Protein AF-A0A5M9JWY9-F1 (afdb_monomer_lite)

Foldseek 3Di:
DDDDDDPPPPPPPPPPPPDFDKDKDKDKDKDKDFAAPPCPLVVLLVVVVVVVCVVVVNDPPDPDDDDDDDDDDDPPPDAQAKAFPCCVVVVPDPDCVVVQCVDPQQVVQVVPPVDSDTGMTMIMKIKIWMDPGPAEIEIEIHDYSHPDDDPVVVVVVVVLVVVCVVDPHHHDYHYDD

Radius of gyration: 25.59 Å;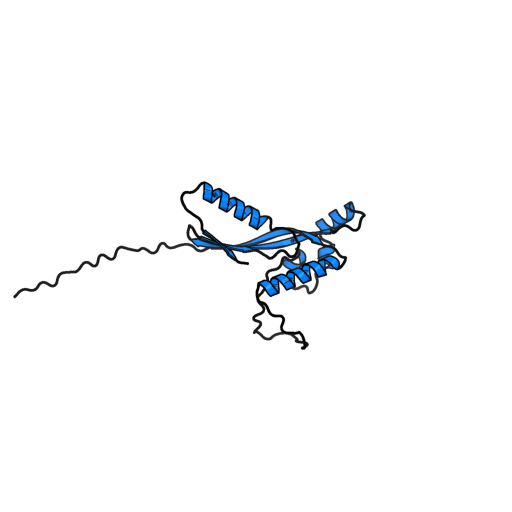 chains: 1; bounding box: 74×47×78 Å

pLDDT: mean 71.48, std 17.33, range [29.38, 93.69]

Structure (mmCIF, N/CA/C/O backbone):
data_AF-A0A5M9JWY9-F1
#
_entry.id   AF-A0A5M9JWY9-F1
#
loop_
_atom_site.group_PDB
_atom_site.id
_atom_site.type_symbol
_atom_site.label_atom_id
_atom_site.label_alt_id
_atom_site.label_comp_id
_atom_site.label_asym_id
_atom_site.label_entity_id
_atom_site.label_seq_id
_atom_site.pdbx_PDB_ins_code
_atom_site.Cartn_x
_atom_site.Cartn_y
_atom_site.Cartn_z
_atom_site.occupancy
_atom_site.B_iso_or_equiv
_atom_site.auth_seq_id
_atom_site.auth_comp_id
_atom_site.auth_asym_id
_atom_site.auth_atom_id
_atom_site.pdbx_PDB_model_num
ATOM 1 N N . MET A 1 1 ? -52.735 -22.570 57.744 1.00 36.31 1 MET A N 1
ATOM 2 C CA . MET A 1 1 ? -51.314 -22.573 57.329 1.00 36.31 1 MET A CA 1
ATOM 3 C C . MET A 1 1 ? -51.295 -22.346 55.819 1.00 36.31 1 MET A C 1
ATOM 5 O O . MET A 1 1 ? -51.523 -23.286 55.084 1.00 36.31 1 MET A O 1
ATOM 9 N N . SER A 1 2 ? -51.455 -21.125 55.303 1.00 35.69 2 SER A N 1
ATOM 10 C CA . SER A 1 2 ? -50.448 -20.062 55.132 1.00 35.69 2 SER A CA 1
ATOM 11 C C . SER A 1 2 ? -49.074 -20.561 54.679 1.00 35.69 2 SER A C 1
ATOM 13 O O . SER A 1 2 ? -48.330 -21.093 55.497 1.00 35.69 2 SER A O 1
ATOM 15 N N . ALA A 1 3 ? -48.766 -20.342 53.399 1.00 31.75 3 ALA A N 1
ATOM 16 C CA . ALA A 1 3 ? -47.455 -19.906 52.921 1.00 31.75 3 ALA A CA 1
ATOM 17 C C . ALA A 1 3 ? -47.603 -19.363 51.488 1.00 31.75 3 ALA A C 1
ATOM 19 O O . ALA A 1 3 ? -47.736 -20.099 50.513 1.00 31.75 3 ALA A O 1
ATOM 20 N N . THR A 1 4 ? -47.622 -18.039 51.396 1.00 35.75 4 THR A N 1
ATOM 21 C CA . THR A 1 4 ? -47.526 -17.235 50.180 1.00 35.75 4 THR A CA 1
ATOM 22 C C . THR A 1 4 ? -46.135 -17.425 49.571 1.00 35.75 4 THR A C 1
ATOM 24 O O . THR A 1 4 ? -45.145 -17.068 50.205 1.00 35.75 4 THR A O 1
ATOM 27 N N . CYS A 1 5 ? -46.029 -17.966 48.354 1.00 29.38 5 CYS A N 1
ATOM 28 C CA . CYS A 1 5 ? -44.756 -17.995 47.630 1.00 29.38 5 CYS A CA 1
ATOM 29 C C . CYS A 1 5 ? -44.582 -16.660 46.892 1.00 29.38 5 CYS A C 1
ATOM 31 O O . CYS A 1 5 ? -45.317 -16.337 45.957 1.00 29.38 5 CYS A O 1
ATOM 33 N N . ALA A 1 6 ? -43.670 -15.838 47.405 1.00 38.66 6 ALA A N 1
ATOM 34 C CA . ALA A 1 6 ? -43.378 -14.507 46.910 1.00 38.66 6 ALA A CA 1
ATOM 35 C C . ALA A 1 6 ? -42.839 -14.548 45.472 1.00 38.66 6 ALA A C 1
ATOM 37 O O . ALA A 1 6 ? -41.960 -15.337 45.138 1.00 38.66 6 ALA A O 1
ATOM 38 N N . LYS A 1 7 ? -43.340 -13.634 44.632 1.00 41.88 7 LYS A N 1
ATOM 39 C CA . LYS A 1 7 ? -42.702 -13.261 43.366 1.00 41.88 7 LYS A CA 1
ATOM 40 C C . LYS A 1 7 ? -41.340 -12.652 43.679 1.00 41.88 7 LYS A C 1
ATOM 42 O O . LYS A 1 7 ? -41.248 -11.465 43.995 1.00 41.88 7 LYS A O 1
ATOM 47 N N . GLU A 1 8 ? -40.291 -13.449 43.564 1.00 35.97 8 GLU A N 1
ATOM 48 C CA . GLU A 1 8 ? -38.932 -12.940 43.500 1.00 35.97 8 GLU A CA 1
ATOM 49 C C . GLU A 1 8 ? -38.770 -12.227 42.153 1.00 35.97 8 GLU A C 1
ATOM 51 O O . GLU A 1 8 ? -38.627 -12.837 41.094 1.00 35.97 8 GLU A O 1
ATOM 5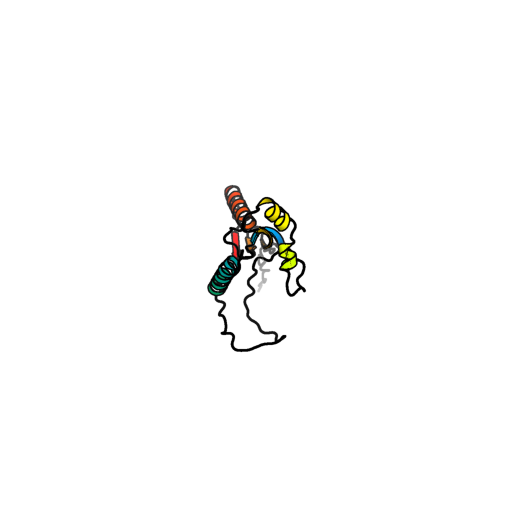6 N N . LYS A 1 9 ? -38.899 -10.896 42.178 1.00 40.16 9 LYS A N 1
ATOM 57 C CA . LYS A 1 9 ? -38.485 -10.042 41.067 1.00 40.16 9 LYS A CA 1
ATOM 58 C C . LYS A 1 9 ? -36.968 -10.158 40.975 1.00 40.16 9 LYS A C 1
ATOM 60 O O . LYS A 1 9 ? -36.253 -9.392 41.621 1.00 40.16 9 LYS A O 1
ATOM 65 N N . SER A 1 10 ? -36.478 -11.108 40.183 1.00 43.69 10 SER A N 1
ATOM 66 C CA . SER A 1 10 ? -35.094 -11.074 39.743 1.00 43.69 10 SER A CA 1
ATOM 67 C C . SER A 1 10 ? -34.905 -9.768 38.976 1.00 43.69 10 SER A C 1
ATOM 69 O O . SER A 1 10 ? -35.514 -9.496 37.941 1.00 43.69 10 SER A O 1
ATOM 71 N N . ASN A 1 11 ? -34.116 -8.891 39.582 1.00 41.22 11 ASN A N 1
ATOM 72 C CA . ASN A 1 11 ? -33.658 -7.640 39.013 1.00 41.22 11 ASN A CA 1
ATOM 73 C C . ASN A 1 11 ? -32.688 -8.004 37.876 1.00 41.22 11 ASN A C 1
ATOM 75 O O . ASN A 1 11 ? -31.469 -7.941 38.036 1.00 41.22 11 ASN A O 1
ATOM 79 N N . LEU A 1 12 ? -33.223 -8.451 36.735 1.00 42.00 12 LEU A N 1
ATOM 80 C CA . LEU A 1 12 ? -32.481 -8.494 35.483 1.00 42.00 12 LEU A CA 1
ATOM 81 C C . LEU A 1 12 ? -32.234 -7.035 35.110 1.00 42.00 12 LEU A C 1
ATOM 83 O O . LEU A 1 12 ? -33.031 -6.386 34.432 1.00 42.00 12 LEU A O 1
ATOM 87 N N . LYS A 1 13 ? -31.132 -6.486 35.629 1.00 43.53 13 LYS A N 1
ATOM 88 C CA . LYS A 1 13 ? -30.539 -5.271 35.087 1.00 43.53 13 LYS A CA 1
ATOM 89 C C . LYS A 1 13 ? -30.445 -5.506 33.586 1.00 43.53 13 LYS A C 1
ATOM 91 O O . LYS A 1 13 ? -29.749 -6.422 33.155 1.00 43.53 13 LYS A O 1
ATOM 96 N N . ASN A 1 14 ? -31.201 -4.718 32.826 1.00 44.06 14 ASN A N 1
ATOM 97 C CA . ASN A 1 14 ? -31.147 -4.662 31.375 1.00 44.06 14 ASN A CA 1
ATOM 98 C C . ASN A 1 14 ? -29.709 -4.335 30.952 1.00 44.06 14 ASN A C 1
ATOM 100 O O . ASN A 1 14 ? -29.377 -3.180 30.695 1.00 44.06 14 ASN A O 1
ATOM 104 N N . ASN A 1 15 ? -28.853 -5.348 30.852 1.00 53.41 15 ASN A N 1
ATOM 105 C CA . ASN A 1 15 ? -27.678 -5.295 30.004 1.00 53.41 15 ASN A CA 1
ATOM 106 C C . ASN A 1 15 ? -28.208 -5.397 28.576 1.00 53.41 15 ASN A C 1
ATOM 108 O O . ASN A 1 15 ? -28.166 -6.453 27.951 1.00 53.41 15 ASN A O 1
ATOM 112 N N . LYS A 1 16 ? -28.763 -4.289 28.069 1.00 57.22 16 LYS A N 1
ATOM 113 C CA . LYS A 1 16 ? -28.841 -4.095 26.626 1.00 57.22 16 LYS A CA 1
ATOM 114 C C . LYS A 1 16 ? -27.395 -4.174 26.152 1.00 57.22 16 LYS A C 1
ATOM 116 O O . LYS A 1 16 ? -26.618 -3.263 26.430 1.00 57.22 16 LYS A O 1
ATOM 121 N N . SER A 1 17 ? -27.015 -5.285 25.527 1.00 63.72 17 SER A N 1
ATOM 122 C CA . SER A 1 17 ? -25.752 -5.365 24.804 1.00 63.72 17 SER A CA 1
ATOM 123 C C . SER A 1 17 ? -25.737 -4.182 23.848 1.00 63.72 17 SER A C 1
ATOM 125 O O . SER A 1 17 ? -26.634 -4.067 23.012 1.00 63.72 17 SER A O 1
ATOM 127 N N . LYS A 1 18 ? -24.790 -3.256 24.023 1.00 68.00 18 LYS A N 1
ATOM 128 C CA . LYS A 1 18 ? -24.593 -2.188 23.047 1.00 68.00 18 LYS A CA 1
ATOM 129 C C . LYS A 1 18 ? -24.321 -2.867 21.710 1.00 68.00 18 LYS A C 1
ATOM 131 O O . LYS A 1 18 ? -23.397 -3.668 21.598 1.00 68.00 18 LYS A O 1
ATOM 136 N N . GLU A 1 19 ? -25.186 -2.615 20.741 1.00 72.88 19 GLU A N 1
ATOM 137 C CA . GLU A 1 19 ? -25.002 -3.098 19.384 1.00 72.88 19 GLU A CA 1
ATOM 138 C C . GLU A 1 19 ? -23.940 -2.213 18.737 1.00 72.88 19 GLU A C 1
ATOM 140 O O . GLU A 1 19 ? -24.132 -1.007 18.580 1.00 72.88 19 GLU A O 1
ATOM 145 N N . TYR A 1 20 ? -22.779 -2.795 18.453 1.00 69.38 20 TYR A N 1
ATOM 146 C CA . TYR A 1 20 ? -21.692 -2.099 17.777 1.00 69.38 20 TYR A CA 1
ATOM 147 C C . TYR A 1 20 ? -21.737 -2.454 16.297 1.00 69.38 20 TYR A C 1
ATOM 149 O O . TYR A 1 20 ? -21.727 -3.634 15.936 1.00 69.38 20 TYR A O 1
ATOM 157 N N . TRP A 1 21 ? -21.759 -1.435 15.440 1.00 75.12 21 TRP A N 1
ATOM 158 C CA . TRP A 1 21 ? -21.489 -1.634 14.026 1.00 75.12 21 TRP A CA 1
ATOM 159 C C . TRP A 1 21 ? -19.998 -1.930 13.865 1.00 75.12 21 TRP A C 1
ATOM 161 O O . TRP A 1 21 ? -19.150 -1.225 14.407 1.00 75.12 21 TRP A O 1
ATOM 171 N N . ARG A 1 22 ? -19.685 -3.003 13.142 1.00 87.00 22 ARG A N 1
ATOM 172 C CA . ARG A 1 22 ? -18.313 -3.356 12.777 1.00 87.00 22 ARG A CA 1
ATOM 173 C C . ARG A 1 22 ? -18.129 -3.006 11.313 1.00 87.00 22 ARG A C 1
ATOM 175 O O . ARG A 1 22 ? -18.915 -3.460 10.485 1.00 87.00 22 ARG A O 1
ATOM 182 N N . THR A 1 23 ? -17.095 -2.236 11.001 1.00 91.56 23 THR A N 1
ATOM 183 C CA . THR A 1 23 ? -16.776 -1.867 9.616 1.00 91.56 23 THR A CA 1
ATOM 184 C C . THR A 1 23 ? -15.382 -2.336 9.272 1.00 91.56 23 THR A C 1
ATOM 186 O O . THR A 1 23 ? -14.443 -2.119 10.036 1.00 91.56 23 THR A O 1
ATOM 189 N N . ALA A 1 24 ? -15.264 -2.953 8.101 1.00 93.69 24 ALA A N 1
ATOM 190 C CA . ALA A 1 24 ? -14.000 -3.282 7.470 1.00 93.69 24 ALA A CA 1
ATOM 191 C C . ALA A 1 24 ? -13.803 -2.366 6.256 1.00 93.69 24 ALA A C 1
ATOM 193 O O . ALA A 1 24 ? -14.698 -2.253 5.418 1.00 93.69 24 ALA A O 1
ATOM 194 N N . LEU A 1 25 ? -12.647 -1.715 6.168 1.00 93.06 25 LEU A N 1
ATOM 195 C CA . LEU A 1 25 ? -12.239 -0.890 5.037 1.00 93.06 25 LEU A CA 1
ATOM 196 C C . LEU A 1 25 ? -11.009 -1.513 4.379 1.00 93.06 25 LEU A C 1
ATOM 198 O O . LEU A 1 25 ? -10.053 -1.885 5.058 1.00 93.06 25 LEU A O 1
ATOM 202 N N . TYR A 1 26 ? -11.057 -1.589 3.053 1.00 93.25 26 TYR A N 1
ATOM 203 C CA . TYR A 1 26 ? -9.999 -2.095 2.185 1.00 93.25 26 TYR A CA 1
ATOM 204 C C . TYR A 1 26 ? -9.625 -0.957 1.243 1.00 93.25 26 TYR A C 1
ATOM 206 O O . TYR A 1 26 ? -10.403 -0.614 0.351 1.00 93.25 26 TYR A O 1
ATOM 214 N N . ILE A 1 27 ? -8.497 -0.305 1.504 1.00 92.06 27 ILE A N 1
ATOM 215 C CA . ILE A 1 27 ? -8.166 0.977 0.882 1.00 92.06 27 ILE A CA 1
ATOM 216 C C . ILE A 1 27 ? -6.850 0.828 0.114 1.00 92.06 27 ILE A C 1
ATOM 218 O O . ILE A 1 27 ? -5.789 0.841 0.742 1.00 92.06 27 ILE A O 1
ATOM 222 N N . PRO A 1 28 ? -6.887 0.697 -1.224 1.00 92.88 28 PRO A N 1
ATOM 223 C CA . PRO A 1 28 ? -5.684 0.805 -2.033 1.00 92.88 28 PRO A CA 1
ATOM 224 C C . PRO A 1 28 ? -5.235 2.269 -2.102 1.00 92.88 28 PRO A C 1
ATOM 226 O O . PRO A 1 28 ? -6.051 3.180 -2.266 1.00 92.88 28 PRO A O 1
ATOM 229 N N . TYR A 1 29 ? -3.933 2.499 -2.008 1.00 91.44 29 TYR A N 1
ATOM 230 C CA . TYR A 1 29 ? -3.316 3.811 -2.169 1.00 91.44 29 TYR A CA 1
ATOM 231 C C . TYR A 1 29 ? -2.042 3.706 -3.000 1.00 91.44 29 TYR A C 1
ATOM 233 O O . TYR A 1 29 ? -1.413 2.654 -3.105 1.00 91.44 29 TYR A O 1
ATOM 241 N N . LEU A 1 30 ? -1.685 4.822 -3.631 1.00 91.31 30 LEU A N 1
ATOM 242 C CA . LEU A 1 30 ? -0.509 4.904 -4.483 1.00 91.31 30 LEU A CA 1
ATOM 243 C C . LEU A 1 30 ? 0.701 5.360 -3.680 1.00 91.31 30 LEU A C 1
ATOM 245 O O . LEU A 1 30 ? 0.626 6.320 -2.909 1.00 91.31 30 LEU A O 1
ATOM 249 N N . THR A 1 31 ? 1.832 4.711 -3.924 1.00 88.50 31 THR A N 1
ATOM 250 C CA . THR A 1 31 ? 3.128 5.104 -3.377 1.00 88.50 31 THR A CA 1
ATOM 251 C C . THR A 1 31 ? 4.166 5.202 -4.485 1.00 88.50 31 THR A C 1
ATOM 253 O O . THR A 1 31 ? 4.143 4.464 -5.470 1.00 88.50 31 THR A O 1
ATOM 256 N N . PHE A 1 32 ? 5.096 6.145 -4.335 1.00 87.75 32 PHE A N 1
ATOM 257 C CA . PHE A 1 32 ? 6.278 6.202 -5.187 1.00 87.75 32 PHE A CA 1
ATOM 258 C C . PHE A 1 32 ? 7.344 5.255 -4.648 1.00 87.75 32 PHE A C 1
ATOM 260 O O . PHE A 1 32 ? 7.647 5.247 -3.448 1.00 87.75 32 PHE A O 1
ATOM 267 N N . SER A 1 33 ? 7.960 4.512 -5.556 1.00 83.62 33 SER A N 1
ATOM 268 C CA . SER A 1 33 ? 9.094 3.637 -5.282 1.00 83.62 33 SER A CA 1
ATOM 269 C C . SER A 1 33 ? 10.139 3.779 -6.379 1.00 83.62 33 SER A C 1
ATOM 271 O O . SER A 1 33 ? 9.849 4.297 -7.455 1.00 83.62 33 SER A O 1
ATOM 273 N N . THR A 1 34 ? 11.350 3.329 -6.087 1.00 78.62 34 THR A N 1
ATOM 274 C CA . THR A 1 34 ? 12.408 3.225 -7.085 1.00 78.62 34 THR A CA 1
ATOM 275 C C . THR A 1 34 ? 12.360 1.859 -7.755 1.00 78.62 34 THR A C 1
ATOM 277 O O . THR A 1 34 ? 12.026 0.860 -7.118 1.00 78.62 34 THR A O 1
ATOM 280 N N . TYR A 1 35 ? 12.674 1.843 -9.042 1.00 69.56 35 TYR A N 1
ATOM 281 C CA . TYR A 1 35 ? 12.825 0.665 -9.874 1.00 69.56 35 TYR A CA 1
ATOM 282 C C . TYR A 1 35 ? 14.160 0.766 -10.615 1.00 69.56 35 TYR A C 1
ATOM 284 O O . TYR A 1 35 ? 14.374 1.667 -11.429 1.00 69.56 35 TYR A O 1
ATOM 292 N N . SER A 1 36 ? 15.086 -0.144 -10.329 1.00 61.53 36 SER A N 1
ATOM 293 C CA . SER A 1 36 ? 16.311 -0.319 -11.103 1.00 61.53 36 SER A CA 1
ATOM 294 C C . SER A 1 36 ? 16.180 -1.527 -12.027 1.00 61.53 36 SER A C 1
ATOM 296 O O . SER A 1 36 ? 16.034 -2.657 -11.559 1.00 61.53 36 SER A O 1
ATOM 298 N N . GLU A 1 37 ? 16.321 -1.313 -13.335 1.00 54.31 37 GLU A N 1
ATOM 299 C CA . GLU A 1 37 ? 16.414 -2.404 -14.318 1.00 54.31 37 GLU A CA 1
ATOM 300 C C . GLU A 1 37 ? 17.650 -3.286 -14.096 1.00 54.31 37 GLU A C 1
ATOM 302 O O . GLU A 1 37 ? 17.644 -4.482 -14.392 1.00 54.31 37 GLU A O 1
ATOM 307 N N . THR A 1 38 ? 18.712 -2.725 -13.515 1.00 49.47 38 THR A N 1
ATOM 308 C CA . THR A 1 38 ? 19.864 -3.493 -13.050 1.00 49.47 38 THR A CA 1
ATOM 309 C C . THR A 1 38 ? 19.393 -4.395 -11.911 1.00 49.47 38 THR A C 1
ATOM 311 O O . THR A 1 38 ? 18.967 -3.903 -10.871 1.00 49.47 38 THR A O 1
ATOM 314 N N . GLY A 1 39 ? 19.479 -5.720 -12.063 1.00 48.03 39 GLY A N 1
ATOM 315 C CA . GLY A 1 39 ? 18.951 -6.715 -11.109 1.00 48.03 39 GLY A CA 1
ATOM 316 C C . GLY A 1 39 ? 19.432 -6.622 -9.645 1.00 48.03 39 GLY A C 1
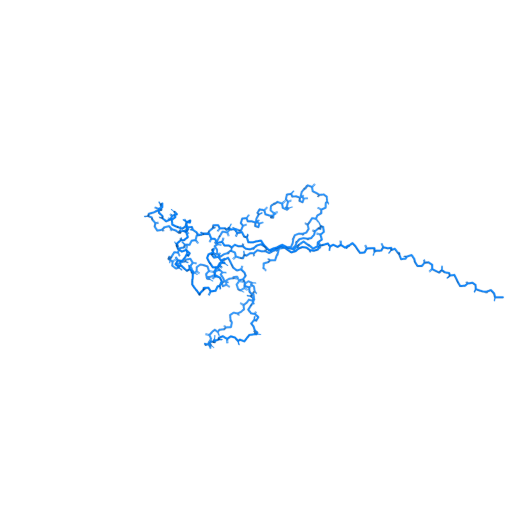ATOM 317 O O . GLY A 1 39 ? 19.052 -7.445 -8.815 1.00 48.03 39 GLY A O 1
ATOM 318 N N . ALA A 1 40 ? 20.229 -5.615 -9.291 1.00 48.75 40 ALA A N 1
ATOM 319 C CA . ALA A 1 40 ? 20.601 -5.258 -7.931 1.00 48.75 40 ALA A CA 1
ATOM 320 C C . ALA A 1 40 ? 19.382 -5.040 -7.009 1.00 48.75 40 ALA A C 1
ATOM 322 O O . ALA A 1 40 ? 19.397 -5.535 -5.881 1.00 48.75 40 ALA A O 1
ATOM 323 N N . GLU A 1 41 ? 18.307 -4.380 -7.451 1.00 52.38 41 GLU A N 1
ATOM 324 C CA . GLU A 1 41 ? 17.114 -4.183 -6.605 1.00 52.38 41 GLU A CA 1
ATOM 325 C C . GLU A 1 41 ? 16.256 -5.451 -6.489 1.00 52.38 41 GLU A C 1
ATOM 327 O O . GLU A 1 41 ? 15.777 -5.748 -5.398 1.00 52.38 41 GLU A O 1
ATOM 332 N N . LEU A 1 42 ? 16.184 -6.284 -7.536 1.00 49.97 42 LEU A N 1
ATOM 333 C CA . LEU A 1 42 ? 15.589 -7.629 -7.465 1.00 49.97 42 LEU A CA 1
ATOM 334 C C . LEU A 1 42 ? 16.275 -8.494 -6.395 1.00 49.97 42 LEU A C 1
ATOM 336 O O . LEU A 1 42 ? 15.597 -9.191 -5.644 1.00 49.97 42 LEU A O 1
ATOM 340 N N . THR A 1 43 ? 17.603 -8.401 -6.247 1.00 51.66 43 THR A N 1
ATOM 341 C CA . THR A 1 43 ? 18.315 -9.127 -5.177 1.00 51.66 43 THR A CA 1
ATOM 342 C C . THR A 1 43 ? 18.088 -8.536 -3.783 1.00 51.66 43 THR A C 1
ATOM 344 O O . THR A 1 43 ? 18.002 -9.292 -2.817 1.00 51.66 43 THR A O 1
ATOM 347 N N . LYS A 1 44 ? 17.964 -7.207 -3.641 1.00 58.47 44 LYS A N 1
ATOM 348 C CA . LYS A 1 44 ? 17.650 -6.557 -2.352 1.00 58.47 44 LYS A CA 1
ATOM 349 C C . LYS A 1 44 ? 16.218 -6.852 -1.915 1.00 58.47 44 LYS A C 1
ATOM 351 O O . LYS A 1 44 ? 15.997 -7.277 -0.784 1.00 58.47 44 LYS A O 1
ATOM 356 N N . SER A 1 45 ? 15.275 -6.689 -2.837 1.00 60.09 45 SER A N 1
ATOM 357 C CA . SER A 1 45 ? 13.866 -7.018 -2.663 1.00 60.09 45 SER A CA 1
ATOM 358 C C . SER A 1 45 ? 13.696 -8.508 -2.365 1.00 60.09 45 SER A C 1
ATOM 360 O O . SER A 1 45 ? 13.051 -8.848 -1.382 1.00 60.09 45 SER A O 1
ATOM 362 N N . GLY A 1 46 ? 14.382 -9.392 -3.098 1.00 62.69 46 GLY A N 1
ATOM 363 C CA . GLY A 1 46 ? 14.400 -10.835 -2.841 1.00 62.69 46 GLY A CA 1
ATOM 364 C C . GLY A 1 46 ? 14.920 -11.196 -1.447 1.00 62.69 46 GLY A C 1
ATOM 365 O O . GLY A 1 46 ? 14.243 -11.907 -0.709 1.00 62.69 46 GLY A O 1
ATOM 366 N N . LYS A 1 47 ? 16.057 -10.627 -1.020 1.00 67.12 47 LYS A N 1
ATOM 367 C CA . LYS A 1 47 ? 16.586 -10.802 0.350 1.00 67.12 47 LYS A CA 1
ATOM 368 C C . LYS A 1 47 ? 15.625 -10.274 1.420 1.00 67.12 47 LYS A C 1
ATOM 370 O O . LYS A 1 47 ? 15.525 -10.846 2.505 1.00 67.12 47 LYS A O 1
ATOM 375 N N . LYS A 1 48 ? 14.918 -9.175 1.142 1.00 69.12 48 LYS A N 1
ATOM 376 C CA . LYS A 1 48 ? 13.915 -8.602 2.050 1.00 69.12 48 LYS A CA 1
ATOM 377 C C . LYS A 1 48 ? 12.668 -9.476 2.132 1.00 69.12 48 LYS A C 1
ATOM 379 O O . LYS A 1 48 ? 12.185 -9.707 3.235 1.00 69.12 48 LYS A O 1
ATOM 384 N N . VAL A 1 49 ? 12.199 -10.006 1.004 1.00 67.75 49 VAL A N 1
ATOM 385 C CA . VAL A 1 49 ? 11.115 -10.994 0.944 1.00 67.75 49 VAL A CA 1
ATOM 386 C C . VAL A 1 49 ? 11.504 -12.242 1.730 1.00 67.75 49 VAL A C 1
ATOM 388 O O . VAL A 1 49 ? 10.732 -12.668 2.575 1.00 67.75 49 VAL A O 1
ATOM 391 N N . GLU A 1 50 ? 12.715 -12.772 1.557 1.00 68.62 50 GLU A N 1
ATOM 392 C CA . GLU A 1 50 ? 13.213 -13.924 2.321 1.00 68.62 50 GLU A CA 1
ATOM 393 C C . GLU A 1 50 ? 13.267 -13.640 3.831 1.00 68.62 50 GLU A C 1
ATOM 395 O O . GLU A 1 50 ? 12.810 -14.440 4.650 1.00 68.62 50 GLU A O 1
ATOM 400 N N . LYS A 1 51 ? 13.754 -12.456 4.220 1.00 74.56 51 LYS A N 1
ATOM 401 C CA . LYS A 1 51 ? 13.749 -12.008 5.618 1.00 74.56 51 LYS A CA 1
ATOM 402 C C . LYS A 1 51 ? 12.329 -11.895 6.177 1.00 74.56 51 LYS A C 1
ATOM 404 O O . LYS A 1 51 ? 12.112 -12.279 7.325 1.00 74.56 51 LYS A O 1
ATOM 409 N N . LEU A 1 52 ? 11.384 -11.373 5.393 1.00 68.56 52 LEU A N 1
ATOM 410 C CA . LEU A 1 52 ? 9.975 -11.287 5.775 1.00 68.56 52 LEU A CA 1
ATOM 411 C C . LEU A 1 52 ? 9.375 -12.686 5.912 1.00 68.56 52 LEU A C 1
ATOM 413 O O . LEU A 1 52 ? 8.838 -12.989 6.969 1.00 68.56 52 LEU A O 1
ATOM 417 N N . LEU A 1 53 ? 9.552 -13.566 4.924 1.00 70.56 53 LEU A N 1
ATOM 418 C CA . LEU A 1 53 ? 9.123 -14.969 4.975 1.00 70.56 53 LEU A CA 1
ATOM 419 C C . LEU A 1 53 ? 9.621 -15.651 6.258 1.00 70.56 53 LEU A C 1
ATOM 421 O O . LEU A 1 53 ? 8.833 -16.256 6.986 1.00 70.56 53 LEU A O 1
ATOM 425 N N . LYS A 1 54 ? 10.900 -15.461 6.606 1.00 74.06 54 LYS A N 1
ATOM 426 C CA . LYS A 1 54 ? 11.489 -15.981 7.847 1.00 74.06 54 LYS A CA 1
ATOM 427 C C . LYS A 1 54 ? 10.888 -15.355 9.109 1.00 74.06 54 LYS A C 1
ATOM 429 O O . LYS A 1 54 ? 10.618 -16.081 10.063 1.00 74.06 54 LYS A O 1
ATOM 434 N N . ALA A 1 55 ? 10.677 -14.037 9.136 1.00 70.75 55 ALA A N 1
ATOM 435 C CA . ALA A 1 55 ? 10.041 -13.346 10.262 1.00 70.75 55 ALA A CA 1
ATOM 436 C C . ALA A 1 55 ? 8.597 -13.825 10.480 1.00 70.75 55 ALA A C 1
ATOM 438 O O . ALA A 1 55 ? 8.169 -14.011 11.617 1.00 70.75 55 ALA A O 1
ATOM 439 N N . TYR A 1 56 ? 7.892 -14.119 9.389 1.00 65.88 56 TYR A N 1
ATOM 440 C CA . TYR A 1 56 ? 6.578 -14.746 9.392 1.00 65.88 56 TYR A CA 1
ATOM 441 C C . TYR A 1 56 ? 6.635 -16.260 9.596 1.00 65.88 56 TYR A C 1
ATOM 443 O O . TYR A 1 56 ? 5.607 -16.900 9.433 1.00 65.88 56 TYR A O 1
ATOM 451 N N . GLY A 1 57 ? 7.776 -16.873 9.933 1.00 63.44 57 GLY A N 1
ATOM 452 C CA . GLY A 1 57 ? 7.886 -18.313 10.199 1.00 63.44 57 GLY A CA 1
ATOM 453 C C . GLY A 1 57 ? 7.486 -19.216 9.025 1.00 63.44 57 GLY A C 1
ATOM 454 O O . GLY A 1 57 ? 7.019 -20.331 9.249 1.00 63.44 57 GLY A O 1
ATOM 455 N N . ILE A 1 58 ? 7.613 -18.730 7.791 1.00 64.88 58 ILE A N 1
ATOM 456 C CA . ILE A 1 58 ? 7.309 -19.469 6.564 1.00 64.88 58 ILE A CA 1
ATOM 457 C C . ILE A 1 58 ? 8.570 -20.237 6.182 1.00 64.88 58 ILE A C 1
ATOM 459 O O . ILE A 1 58 ? 9.600 -19.636 5.882 1.00 64.88 58 ILE A O 1
ATOM 463 N N . GLN A 1 59 ? 8.513 -21.567 6.248 1.00 55.91 59 GLN A N 1
ATOM 464 C CA . GLN A 1 59 ? 9.615 -22.411 5.797 1.00 55.91 59 GLN A CA 1
ATOM 465 C C . GLN A 1 59 ? 9.490 -22.645 4.293 1.00 55.91 59 GLN A C 1
ATOM 467 O O . GLN A 1 59 ? 8.451 -23.111 3.828 1.00 55.91 59 GLN A O 1
ATOM 472 N N . ASN A 1 60 ? 10.564 -22.373 3.552 1.00 52.22 60 ASN A N 1
ATOM 473 C CA . ASN A 1 60 ? 10.722 -22.908 2.207 1.00 52.22 60 ASN A CA 1
ATOM 474 C C . ASN A 1 60 ? 10.857 -24.428 2.353 1.00 52.22 60 ASN A C 1
ATOM 476 O O . ASN A 1 60 ? 11.861 -24.913 2.879 1.00 52.22 60 ASN A O 1
ATOM 480 N N . LYS A 1 61 ? 9.837 -25.191 1.947 1.00 49.44 61 LYS A N 1
ATOM 481 C CA . LYS A 1 61 ? 10.078 -26.595 1.608 1.00 49.44 61 LYS A CA 1
ATOM 482 C C . LYS A 1 61 ? 11.004 -26.564 0.398 1.00 49.44 61 LYS A C 1
ATOM 484 O O . LYS A 1 61 ? 10.703 -25.870 -0.558 1.00 49.44 61 LYS A O 1
ATOM 489 N N . ASN A 1 62 ? 12.152 -27.225 0.501 1.00 46.06 62 ASN A N 1
ATOM 490 C CA . ASN A 1 62 ? 13.143 -27.267 -0.568 1.00 46.06 62 ASN A CA 1
ATOM 491 C C . ASN A 1 62 ? 12.477 -27.711 -1.878 1.00 46.06 62 ASN A C 1
ATOM 493 O O . ASN A 1 62 ? 11.894 -28.794 -1.925 1.00 46.06 62 ASN A O 1
ATOM 497 N N . ASP A 1 63 ? 12.588 -26.875 -2.909 1.00 48.75 63 ASP A N 1
ATOM 498 C CA . ASP A 1 63 ? 12.067 -27.125 -4.249 1.00 48.75 63 ASP A CA 1
ATOM 499 C C . ASP A 1 63 ? 12.921 -28.197 -4.944 1.00 48.75 63 ASP A C 1
ATOM 501 O O . ASP A 1 63 ? 13.856 -27.904 -5.683 1.00 48.75 63 ASP A O 1
ATOM 505 N N . ASN A 1 64 ? 12.613 -29.461 -4.678 1.00 50.53 64 ASN A N 1
ATOM 506 C CA . ASN A 1 64 ? 12.816 -30.538 -5.636 1.00 50.53 64 ASN A CA 1
ATOM 507 C C . ASN A 1 64 ? 11.428 -31.097 -5.915 1.00 50.53 64 ASN A C 1
ATOM 509 O O . ASN A 1 64 ? 11.021 -32.008 -5.208 1.00 50.53 64 ASN A O 1
ATOM 513 N N . GLU A 1 65 ? 10.696 -30.500 -6.851 1.00 44.22 65 GLU A N 1
ATOM 514 C CA . GLU A 1 65 ? 9.638 -31.144 -7.640 1.00 44.22 65 GLU A CA 1
ATOM 515 C C . GLU A 1 65 ? 8.970 -30.081 -8.519 1.00 44.22 65 GLU A C 1
ATOM 517 O O . GLU A 1 65 ? 8.343 -29.136 -8.032 1.00 44.22 65 GLU A O 1
ATOM 522 N N . ASP A 1 66 ? 9.127 -30.249 -9.833 1.00 58.34 66 ASP A N 1
ATOM 523 C CA . ASP A 1 66 ? 8.232 -29.674 -10.830 1.00 58.34 66 ASP A CA 1
ATOM 524 C C . ASP A 1 66 ? 6.787 -29.929 -10.379 1.00 58.34 66 ASP A C 1
ATOM 526 O O . ASP A 1 66 ? 6.374 -31.083 -10.253 1.00 58.34 66 ASP A O 1
ATOM 530 N N . SER A 1 67 ? 6.007 -28.882 -10.104 1.00 43.50 67 SER A N 1
ATOM 531 C CA . SER A 1 67 ? 4.577 -29.067 -9.857 1.00 43.50 67 SER A CA 1
ATOM 532 C C . SER A 1 67 ? 3.731 -28.052 -10.607 1.00 43.50 67 SER A C 1
ATOM 534 O O . SER A 1 67 ? 3.684 -26.851 -10.337 1.00 43.50 67 SER A O 1
ATOM 536 N N . ASP A 1 68 ? 3.072 -28.635 -11.599 1.00 40.78 68 ASP A N 1
ATOM 537 C CA . ASP A 1 68 ? 1.895 -28.174 -12.293 1.00 40.78 68 ASP A CA 1
ATOM 538 C C . ASP A 1 68 ? 0.759 -27.718 -11.362 1.00 40.78 68 ASP A C 1
ATOM 540 O O . ASP A 1 68 ? 0.701 -27.978 -10.159 1.00 40.78 68 ASP A O 1
ATOM 544 N N . MET A 1 69 ? -0.181 -27.028 -12.005 1.00 50.69 69 MET A N 1
ATOM 545 C CA . MET A 1 69 ? -1.471 -26.570 -11.506 1.00 50.69 69 MET A CA 1
ATOM 546 C C . MET A 1 69 ? -2.192 -27.499 -10.509 1.00 50.69 69 MET A C 1
ATOM 548 O O . MET A 1 69 ? -2.345 -28.696 -10.719 1.00 50.69 69 MET A O 1
ATOM 552 N N . ALA A 1 70 ? -2.868 -26.830 -9.569 1.00 47.16 70 ALA A N 1
ATOM 553 C CA . ALA A 1 70 ? -4.164 -27.219 -9.009 1.00 47.16 70 ALA A CA 1
ATOM 554 C C . ALA A 1 70 ? -4.211 -28.420 -8.045 1.00 47.16 70 ALA A C 1
ATOM 556 O O . ALA A 1 70 ? -4.862 -29.416 -8.325 1.00 47.16 70 ALA A O 1
ATOM 557 N N . THR A 1 71 ? -3.730 -28.231 -6.810 1.00 38.59 71 THR A N 1
ATOM 558 C CA . THR A 1 71 ? -4.320 -28.914 -5.637 1.00 38.59 71 THR A CA 1
ATOM 559 C C . THR A 1 71 ? -4.175 -28.085 -4.355 1.00 38.59 71 THR A C 1
ATOM 561 O O . THR A 1 71 ? -3.229 -28.222 -3.593 1.00 38.59 71 THR A O 1
ATOM 564 N N . GLY A 1 72 ? -5.123 -27.168 -4.150 1.00 42.94 72 GLY A N 1
ATOM 565 C CA . GLY A 1 72 ? -6.008 -27.079 -2.976 1.00 42.94 72 GLY A CA 1
ATOM 566 C C . GLY A 1 72 ? -5.537 -27.298 -1.530 1.00 42.94 72 GLY A C 1
ATOM 567 O O . GLY A 1 72 ? -6.418 -27.482 -0.695 1.00 42.94 72 GLY A O 1
ATOM 568 N N . ASN A 1 73 ? -4.251 -27.291 -1.175 1.00 42.34 73 ASN A N 1
ATOM 569 C CA . ASN A 1 73 ? -3.868 -27.268 0.242 1.00 42.34 73 ASN A CA 1
ATOM 570 C C . ASN A 1 73 ? -2.490 -26.648 0.473 1.00 42.34 73 ASN A C 1
ATOM 572 O O . ASN A 1 73 ? -1.546 -27.303 0.917 1.00 42.34 73 ASN A O 1
ATOM 576 N N . ASP A 1 74 ? -2.385 -25.365 0.149 1.00 42.81 74 ASP A N 1
ATOM 577 C CA . ASP A 1 74 ? -1.172 -24.613 0.386 1.00 42.81 74 ASP A CA 1
ATOM 578 C C . ASP A 1 74 ? -1.348 -23.659 1.559 1.00 42.81 74 ASP A C 1
ATOM 580 O O . ASP A 1 74 ? -1.846 -22.544 1.424 1.00 42.81 74 ASP A O 1
ATOM 584 N N . SER A 1 75 ? -0.891 -24.091 2.728 1.00 46.81 75 SER A N 1
ATOM 585 C CA . SER A 1 75 ? -0.681 -23.209 3.877 1.00 46.81 75 SER A CA 1
ATOM 586 C C . SER A 1 75 ? 0.490 -22.233 3.652 1.00 46.81 75 SER A C 1
ATOM 588 O O . SER A 1 75 ? 1.117 -21.797 4.621 1.00 46.81 75 SER A O 1
ATOM 590 N N . ARG A 1 76 ? 0.820 -21.882 2.397 1.00 54.47 76 ARG A N 1
ATOM 591 C CA . ARG A 1 76 ? 1.622 -20.712 2.038 1.00 54.47 76 ARG A CA 1
ATOM 592 C C . ARG A 1 76 ? 0.941 -19.493 2.641 1.00 54.47 76 ARG A C 1
ATOM 594 O O . ARG A 1 76 ? -0.044 -18.977 2.120 1.00 54.47 76 ARG A O 1
ATOM 601 N N . ARG A 1 77 ? 1.469 -19.037 3.776 1.00 59.78 77 ARG A N 1
ATOM 602 C CA . ARG A 1 77 ? 1.118 -17.740 4.358 1.00 59.78 77 ARG A CA 1
ATOM 603 C C . ARG A 1 77 ? 1.297 -16.684 3.266 1.00 59.78 77 ARG A C 1
ATOM 605 O O . ARG A 1 77 ? 2.400 -16.480 2.759 1.00 59.78 77 ARG A O 1
ATOM 612 N N . ILE A 1 78 ? 0.185 -16.068 2.882 1.00 65.88 78 ILE A N 1
ATOM 613 C CA . ILE A 1 78 ? 0.129 -15.049 1.841 1.00 65.88 78 ILE A CA 1
ATOM 614 C C . ILE A 1 78 ? 0.776 -13.790 2.415 1.00 65.88 78 ILE A C 1
ATOM 616 O O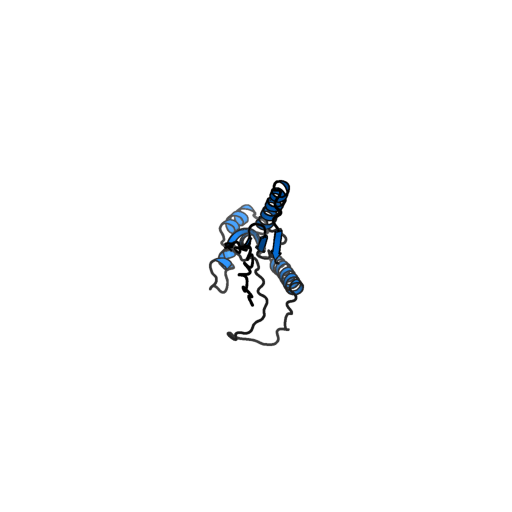 . ILE A 1 78 ? 0.230 -13.169 3.323 1.00 65.88 78 ILE A O 1
ATOM 620 N N . ILE A 1 79 ? 1.958 -13.428 1.912 1.00 72.88 79 ILE A N 1
ATOM 621 C CA . ILE A 1 79 ? 2.544 -12.118 2.196 1.00 72.88 79 ILE A CA 1
ATOM 622 C C . ILE A 1 79 ? 1.927 -11.128 1.221 1.00 72.88 79 ILE A C 1
ATOM 624 O O . ILE A 1 79 ? 2.114 -11.242 0.009 1.00 72.88 79 ILE A O 1
ATOM 628 N N . HIS A 1 80 ? 1.233 -10.131 1.757 1.00 78.69 80 HIS A N 1
ATOM 629 C CA . HIS A 1 80 ? 0.772 -9.001 0.968 1.00 78.69 80 HIS A CA 1
ATOM 630 C C . HIS A 1 80 ? 1.935 -8.036 0.730 1.00 78.69 80 HIS A C 1
ATOM 632 O O . HIS A 1 80 ? 2.211 -7.156 1.546 1.00 78.69 80 HIS A O 1
ATOM 638 N N . SER A 1 81 ? 2.665 -8.249 -0.363 1.00 80.31 81 SER A N 1
ATOM 639 C CA . SER A 1 81 ? 3.741 -7.370 -0.810 1.00 80.31 81 SER A CA 1
ATOM 640 C C . SER A 1 81 ? 3.233 -6.291 -1.765 1.00 80.31 81 SER A C 1
ATOM 642 O O . SER A 1 81 ? 2.246 -6.474 -2.479 1.00 80.31 81 SER A O 1
ATOM 644 N N . SER A 1 82 ? 3.935 -5.158 -1.776 1.00 84.94 82 SER A N 1
ATOM 645 C CA . SER A 1 82 ? 3.630 -4.039 -2.669 1.00 84.94 82 SER A CA 1
ATOM 646 C C . SER A 1 82 ? 3.683 -4.470 -4.134 1.00 84.94 82 SER A C 1
ATOM 648 O O . SER A 1 82 ? 4.654 -5.107 -4.556 1.00 84.94 82 SER A O 1
ATOM 650 N N . ARG A 1 83 ? 2.681 -4.090 -4.928 1.00 87.94 83 ARG A N 1
ATOM 651 C CA . ARG A 1 83 ? 2.590 -4.407 -6.366 1.00 87.94 83 ARG A CA 1
ATOM 652 C C . ARG A 1 83 ? 2.805 -3.151 -7.195 1.00 87.94 83 ARG A C 1
ATOM 654 O O . ARG A 1 83 ? 2.489 -2.059 -6.739 1.00 87.94 83 ARG A O 1
ATOM 661 N N . THR A 1 84 ? 3.338 -3.268 -8.405 1.00 91.19 84 THR A N 1
ATOM 662 C CA . THR A 1 84 ? 3.307 -2.130 -9.340 1.00 91.19 84 THR A CA 1
ATOM 663 C C . THR A 1 84 ? 1.863 -1.820 -9.750 1.00 91.19 84 THR A C 1
ATOM 665 O O . THR A 1 84 ? 0.964 -2.652 -9.584 1.00 91.19 84 THR A O 1
ATOM 668 N N . LEU A 1 85 ? 1.618 -0.622 -10.284 1.00 92.50 85 LEU A N 1
ATOM 669 C CA . LEU A 1 85 ? 0.285 -0.238 -10.757 1.00 92.50 85 LEU A CA 1
ATOM 670 C C . LEU A 1 85 ? -0.282 -1.228 -11.785 1.00 92.50 85 LEU A C 1
ATOM 672 O O . LEU A 1 85 ? -1.442 -1.628 -11.673 1.00 92.50 85 LEU A O 1
ATOM 676 N N . ASP A 1 86 ? 0.531 -1.653 -12.757 1.00 91.62 86 ASP A N 1
ATOM 677 C CA . ASP A 1 86 ? 0.090 -2.607 -13.772 1.00 91.62 86 ASP A CA 1
ATOM 678 C C . ASP A 1 86 ? -0.100 -4.014 -13.190 1.00 91.62 86 ASP A C 1
ATOM 680 O O . ASP A 1 86 ? -1.072 -4.674 -13.549 1.00 91.62 86 ASP A O 1
ATOM 684 N N . GLN A 1 87 ? 0.733 -4.461 -12.242 1.00 90.38 87 GLN A N 1
ATOM 685 C CA . GLN A 1 87 ? 0.515 -5.736 -11.535 1.00 90.38 87 GLN A CA 1
ATOM 686 C C . GLN A 1 87 ? -0.791 -5.747 -10.735 1.00 90.38 87 GLN A C 1
ATOM 688 O O . GLN A 1 87 ? -1.453 -6.781 -10.643 1.00 90.38 87 GLN A O 1
ATOM 693 N N . PHE A 1 88 ? -1.158 -4.614 -10.131 1.00 91.38 88 PHE A N 1
ATOM 694 C CA . PHE A 1 88 ? -2.409 -4.487 -9.387 1.00 91.38 88 PHE A CA 1
ATOM 695 C C . PHE A 1 88 ? -3.627 -4.512 -10.319 1.00 91.38 88 PHE A C 1
ATOM 697 O O . PHE A 1 88 ? -4.597 -5.215 -10.040 1.00 91.38 88 PHE A O 1
ATOM 704 N N . TYR A 1 89 ? -3.575 -3.776 -11.432 1.00 92.12 89 TYR A N 1
ATOM 705 C CA . TYR A 1 89 ? -4.703 -3.663 -12.357 1.00 92.12 89 TYR A CA 1
ATOM 706 C C . TYR A 1 89 ? -4.875 -4.907 -13.247 1.00 92.12 89 TYR A C 1
ATOM 708 O O . TYR A 1 89 ? -5.995 -5.364 -13.472 1.00 92.12 89 TYR A O 1
ATOM 716 N N . TYR A 1 90 ? -3.779 -5.496 -13.731 1.00 90.69 90 TYR A N 1
ATOM 717 C CA . TYR A 1 90 ? -3.792 -6.601 -14.694 1.00 90.69 90 TYR A CA 1
ATOM 718 C C . TYR A 1 90 ? -3.471 -7.953 -14.052 1.00 90.69 90 TYR A C 1
ATOM 720 O O . TYR A 1 90 ? -2.529 -8.641 -14.440 1.00 90.69 90 TYR A O 1
ATOM 728 N N . HIS A 1 91 ? -4.313 -8.390 -13.115 1.00 85.12 91 HIS A N 1
ATOM 729 C CA . HIS A 1 91 ? -4.101 -9.623 -12.344 1.00 85.12 91 HIS A CA 1
ATOM 730 C C . HIS A 1 91 ? -4.016 -10.922 -13.176 1.00 85.12 91 HIS A C 1
ATOM 732 O O . HIS A 1 91 ? -3.579 -11.949 -12.665 1.00 85.12 91 HIS A O 1
ATOM 738 N N . SER A 1 92 ? -4.483 -10.912 -14.429 1.00 90.25 92 SER A N 1
ATOM 739 C CA . SER A 1 92 ? -4.477 -12.093 -15.311 1.00 90.25 92 SER A CA 1
ATOM 740 C C . SER A 1 92 ? -3.230 -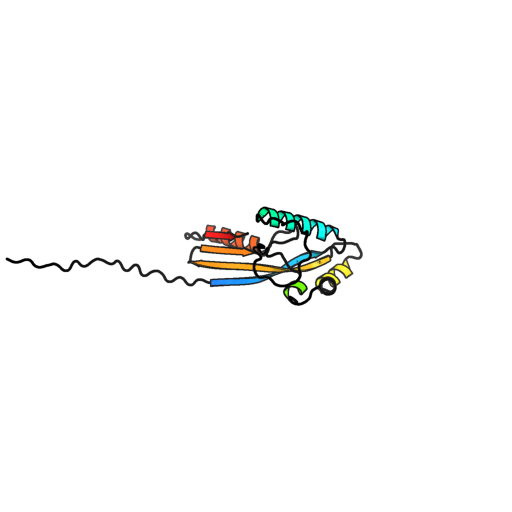12.186 -16.198 1.00 90.25 92 SER A C 1
ATOM 742 O O . SER A 1 92 ? -3.021 -13.208 -16.852 1.00 90.25 92 SER A O 1
ATOM 744 N N . LEU A 1 93 ? -2.414 -11.128 -16.264 1.00 87.44 93 LEU A N 1
ATOM 745 C CA . LEU A 1 93 ? -1.191 -11.134 -17.061 1.00 87.44 93 LEU A CA 1
ATOM 746 C C . LEU A 1 93 ? -0.067 -11.831 -16.296 1.00 87.44 93 LEU A C 1
ATOM 748 O O . LEU A 1 93 ? 0.140 -11.593 -15.110 1.00 87.44 93 LEU A O 1
ATOM 752 N N . LYS A 1 94 ? 0.686 -12.683 -16.999 1.00 85.25 94 LYS A N 1
ATOM 753 C CA . LYS A 1 94 ? 1.858 -13.366 -16.430 1.00 85.25 94 LYS A CA 1
ATOM 754 C C . LYS A 1 94 ? 3.043 -12.424 -16.216 1.00 85.25 94 LYS A C 1
ATOM 756 O O . LYS A 1 94 ? 3.873 -12.686 -15.354 1.00 85.25 94 LYS A O 1
ATOM 761 N N . ASP A 1 95 ? 3.132 -11.368 -17.021 1.00 86.12 95 ASP A N 1
ATOM 762 C CA . ASP A 1 95 ? 4.203 -10.381 -16.962 1.00 86.12 95 ASP A CA 1
ATOM 763 C C . ASP A 1 95 ? 3.664 -8.983 -17.278 1.00 86.12 95 ASP A C 1
ATOM 765 O O . ASP A 1 95 ? 2.832 -8.803 -18.172 1.00 86.12 95 ASP A O 1
ATOM 769 N N . THR A 1 96 ? 4.159 -7.998 -16.538 1.00 89.00 96 THR A N 1
ATOM 770 C CA . THR A 1 96 ? 3.820 -6.577 -16.664 1.00 89.00 96 THR A CA 1
ATOM 771 C C . THR A 1 96 ? 5.050 -5.703 -16.879 1.00 89.00 96 THR A C 1
ATOM 773 O O . THR A 1 96 ? 4.885 -4.504 -17.062 1.00 89.00 96 THR A O 1
ATOM 776 N N . LYS A 1 97 ? 6.271 -6.258 -16.938 1.00 86.38 97 LYS A N 1
ATOM 777 C CA . LYS A 1 97 ? 7.532 -5.487 -16.983 1.00 86.38 97 LYS A CA 1
ATOM 778 C C . LYS A 1 97 ? 7.591 -4.428 -18.083 1.00 86.38 97 LYS A C 1
ATOM 780 O O . LYS A 1 97 ? 8.028 -3.305 -17.844 1.00 86.38 97 LYS A O 1
ATOM 785 N N . SER A 1 98 ? 7.138 -4.767 -19.291 1.00 87.00 98 SER A N 1
ATOM 786 C CA . SER A 1 98 ? 7.097 -3.805 -20.405 1.00 87.00 98 SER A CA 1
ATOM 787 C C . SER A 1 98 ? 6.111 -2.660 -20.156 1.00 87.00 98 SER A C 1
ATOM 789 O O . SER A 1 98 ? 6.272 -1.592 -20.729 1.00 87.00 98 SER A O 1
ATOM 791 N N . ARG A 1 99 ? 5.078 -2.885 -19.341 1.00 89.12 99 ARG A N 1
ATOM 792 C CA . ARG A 1 99 ? 4.076 -1.877 -18.978 1.00 89.12 99 ARG A CA 1
ATOM 793 C C . ARG A 1 99 ? 4.557 -1.030 -17.806 1.00 89.12 99 ARG A C 1
ATOM 795 O O . ARG A 1 99 ? 4.443 0.186 -17.850 1.00 89.12 99 ARG A O 1
ATOM 802 N N . ASP A 1 100 ? 5.183 -1.684 -16.830 1.00 88.50 100 ASP A N 1
ATOM 803 C CA . ASP A 1 100 ? 5.823 -1.056 -15.678 1.00 88.50 100 ASP A CA 1
ATOM 804 C C . ASP A 1 100 ? 6.899 -0.048 -16.120 1.00 88.50 100 ASP A C 1
ATOM 806 O O . ASP A 1 100 ? 6.936 1.076 -15.627 1.00 88.50 100 ASP A O 1
ATOM 810 N N . SER A 1 101 ? 7.726 -0.415 -17.106 1.00 84.44 101 SER A N 1
ATOM 811 C CA . SER A 1 101 ? 8.733 0.480 -17.708 1.00 84.44 101 SER A CA 1
ATOM 812 C C . SER A 1 101 ? 8.135 1.600 -18.569 1.00 84.44 101 SER A C 1
ATOM 814 O O . SER A 1 101 ? 8.737 2.665 -18.700 1.00 84.44 101 SER A O 1
ATOM 816 N N . ASP A 1 102 ? 6.934 1.397 -19.115 1.00 87.81 102 ASP A N 1
ATOM 817 C CA . ASP A 1 102 ? 6.213 2.387 -19.923 1.00 87.81 102 ASP A CA 1
ATOM 818 C C . ASP A 1 102 ? 5.258 3.265 -19.091 1.00 87.81 102 ASP A C 1
ATOM 820 O O . ASP A 1 102 ? 4.461 4.049 -19.621 1.00 87.81 102 ASP A O 1
ATOM 824 N N . GLN A 1 103 ? 5.322 3.177 -17.762 1.00 90.62 103 GLN A N 1
ATOM 825 C CA . GLN A 1 103 ? 4.504 4.020 -16.908 1.00 90.62 103 GLN A CA 1
ATOM 826 C C . GLN A 1 103 ? 4.858 5.503 -17.114 1.00 90.62 103 GLN A C 1
ATOM 828 O O . GLN A 1 103 ? 6.021 5.881 -17.256 1.00 90.62 103 GLN A O 1
ATOM 833 N N . VAL A 1 104 ? 3.847 6.383 -17.110 1.00 91.62 104 VAL A N 1
ATOM 834 C CA . VAL A 1 104 ? 4.027 7.822 -17.397 1.00 91.62 104 VAL A CA 1
ATOM 835 C C . VAL A 1 104 ? 5.079 8.470 -16.488 1.00 91.62 104 VAL A C 1
ATOM 837 O O . VAL A 1 104 ? 5.915 9.226 -16.980 1.00 91.62 104 VAL A O 1
ATOM 840 N N . VAL A 1 105 ? 5.067 8.159 -15.185 1.00 89.12 105 VAL A N 1
ATOM 841 C CA . VAL A 1 105 ? 6.069 8.671 -14.230 1.00 89.12 105 VAL A CA 1
ATOM 842 C C . VAL A 1 105 ? 7.475 8.179 -14.571 1.00 89.12 105 VAL A C 1
ATOM 844 O O . VAL A 1 105 ? 8.431 8.950 -14.508 1.00 89.12 105 VAL A O 1
ATOM 847 N N . THR A 1 106 ? 7.597 6.923 -14.990 1.00 85.62 106 THR A N 1
ATOM 848 C CA . THR A 1 106 ? 8.868 6.295 -15.340 1.00 85.62 106 THR A CA 1
ATOM 849 C C . THR A 1 106 ? 9.436 6.955 -16.587 1.00 85.62 106 THR A C 1
ATOM 851 O O . THR A 1 106 ? 10.580 7.398 -16.570 1.00 85.62 106 THR A O 1
ATOM 854 N N . ARG A 1 107 ? 8.620 7.171 -17.628 1.00 84.31 107 ARG A N 1
ATOM 855 C CA . ARG A 1 107 ? 9.046 7.909 -18.830 1.00 84.31 107 ARG A CA 1
ATOM 856 C C . ARG A 1 107 ? 9.472 9.341 -18.525 1.00 84.31 107 ARG A C 1
ATOM 858 O O . ARG A 1 107 ? 10.487 9.795 -19.047 1.00 84.31 107 ARG A O 1
ATOM 865 N N . TYR A 1 108 ? 8.703 10.047 -17.696 1.00 84.44 108 TYR A N 1
ATOM 866 C CA . TYR A 1 108 ? 9.007 11.428 -17.325 1.00 84.44 108 TYR A CA 1
ATOM 867 C C . TYR A 1 108 ? 10.351 11.526 -16.590 1.00 84.44 108 TYR A C 1
ATOM 869 O O . TYR A 1 108 ? 11.226 12.294 -16.987 1.00 84.44 108 TYR A O 1
ATOM 877 N N . THR A 1 109 ? 10.550 10.695 -15.565 1.00 81.56 109 THR A N 1
ATOM 878 C CA . THR A 1 109 ? 11.779 10.704 -14.754 1.00 81.56 109 THR A CA 1
ATOM 879 C C . THR A 1 109 ? 12.993 10.162 -15.509 1.00 81.56 109 THR A C 1
ATOM 881 O O . THR A 1 109 ? 14.107 10.654 -15.312 1.00 81.56 109 THR A O 1
ATOM 884 N N . HIS A 1 110 ? 12.789 9.213 -16.428 1.00 74.50 110 HIS A N 1
ATOM 885 C CA . HIS A 1 110 ? 13.834 8.717 -17.322 1.00 74.50 110 HIS A CA 1
ATOM 886 C C . HIS A 1 110 ? 14.313 9.800 -18.299 1.00 74.50 110 HIS A C 1
ATOM 888 O O . HIS A 1 110 ? 15.518 10.007 -18.453 1.00 74.50 110 HIS A O 1
ATOM 894 N N . TYR A 1 111 ? 13.378 10.531 -18.916 1.00 68.56 111 TYR A N 1
ATOM 895 C CA . TYR A 1 111 ? 13.690 11.586 -19.882 1.00 68.56 111 TYR A CA 1
ATOM 896 C C . TYR A 1 111 ? 14.519 12.725 -19.268 1.00 68.56 111 TYR A C 1
ATOM 898 O O . TYR A 1 111 ? 15.443 13.231 -19.909 1.00 68.56 111 TYR A O 1
ATOM 906 N N . GLU A 1 112 ? 14.232 13.105 -18.020 1.00 65.12 112 GLU A N 1
ATOM 907 C CA . GLU A 1 112 ? 14.978 14.161 -17.327 1.00 65.12 112 GLU A CA 1
ATOM 908 C C . GLU A 1 112 ? 16.388 13.733 -16.893 1.00 65.12 112 GLU A C 1
ATOM 910 O O . GLU A 1 112 ? 17.285 14.573 -16.813 1.00 65.12 112 GLU A O 1
ATOM 915 N N . SER A 1 113 ? 16.612 12.445 -16.614 1.00 60.03 113 SER A N 1
ATOM 916 C CA . SER A 1 113 ? 17.771 12.044 -15.810 1.00 60.03 113 SER A CA 1
ATOM 917 C C . SER A 1 113 ? 19.066 11.804 -16.593 1.00 60.03 113 SER A C 1
ATOM 919 O O . SER A 1 113 ? 20.110 11.960 -15.971 1.00 60.03 113 SER A O 1
ATOM 921 N N . ARG A 1 114 ? 19.047 11.456 -17.900 1.00 58.28 114 ARG A N 1
ATOM 922 C CA . ARG A 1 114 ? 20.215 11.182 -18.807 1.00 58.28 114 ARG A CA 1
ATOM 923 C C . ARG A 1 114 ? 21.419 10.399 -18.222 1.00 58.28 114 ARG A C 1
ATOM 925 O O . ARG A 1 114 ? 22.473 10.314 -18.847 1.00 58.28 114 ARG A O 1
ATOM 932 N N . VAL A 1 115 ? 21.265 9.832 -17.039 1.00 57.59 115 VAL A N 1
ATOM 933 C CA . VAL A 1 115 ? 22.244 9.164 -16.184 1.00 57.59 115 VAL A CA 1
ATOM 934 C C . VAL A 1 115 ? 21.514 7.942 -15.646 1.00 57.59 115 VAL A C 1
ATOM 936 O O . VAL A 1 115 ? 20.310 8.034 -15.396 1.00 57.59 115 VAL A O 1
ATOM 939 N N . ASP A 1 116 ? 22.229 6.830 -15.473 1.00 58.75 116 ASP A N 1
ATOM 940 C CA . ASP A 1 116 ? 21.750 5.536 -14.958 1.00 58.75 116 ASP A CA 1
ATOM 941 C C . ASP A 1 116 ? 21.222 5.633 -13.511 1.00 58.75 116 ASP A C 1
ATOM 943 O O . ASP A 1 116 ? 21.779 5.080 -12.560 1.00 58.75 116 ASP A O 1
ATOM 947 N N . LYS A 1 117 ? 20.160 6.406 -13.312 1.00 63.88 117 LYS A N 1
ATOM 948 C CA . LYS A 1 117 ? 19.490 6.610 -12.038 1.00 63.88 117 LYS A CA 1
ATOM 949 C C . LYS A 1 117 ? 18.310 5.652 -11.955 1.00 63.88 117 LYS A C 1
ATOM 951 O O . LYS A 1 117 ? 17.647 5.381 -12.953 1.00 63.88 117 LYS A O 1
ATOM 956 N N . ALA A 1 118 ? 18.051 5.154 -10.747 1.00 69.94 118 ALA A N 1
ATOM 957 C CA . ALA A 1 118 ? 16.850 4.383 -10.463 1.00 69.94 118 ALA A CA 1
ATOM 958 C C . ALA A 1 118 ? 15.610 5.174 -10.909 1.00 69.94 118 ALA A C 1
ATOM 960 O O . ALA A 1 118 ? 15.497 6.363 -10.601 1.00 69.94 118 ALA A O 1
ATOM 961 N N . LEU A 1 119 ? 14.728 4.516 -11.657 1.00 77.38 119 LEU A N 1
ATOM 962 C CA . LEU A 1 119 ? 13.536 5.130 -12.223 1.00 77.38 119 LEU A CA 1
ATOM 963 C C . LEU A 1 119 ? 12.432 5.143 -11.178 1.00 77.38 119 LEU A C 1
ATOM 965 O O . LEU A 1 119 ? 12.290 4.187 -10.416 1.00 77.38 119 LEU A O 1
ATOM 969 N N . ASP A 1 120 ? 11.636 6.203 -11.144 1.00 85.81 120 ASP A N 1
ATOM 970 C CA . ASP A 1 120 ? 10.482 6.221 -10.259 1.00 85.81 120 ASP A CA 1
ATOM 971 C C . ASP A 1 120 ? 9.330 5.440 -10.897 1.00 85.81 120 ASP A C 1
ATOM 973 O O . ASP A 1 120 ? 9.016 5.596 -12.082 1.00 85.81 120 ASP A O 1
ATOM 977 N N . ILE A 1 121 ? 8.691 4.599 -10.089 1.00 88.56 121 ILE A N 1
ATOM 978 C CA . ILE A 1 121 ? 7.502 3.836 -10.456 1.00 88.56 121 ILE A CA 1
ATOM 979 C C . ILE A 1 121 ? 6.444 3.972 -9.358 1.00 88.56 121 ILE A C 1
ATOM 981 O O . ILE A 1 121 ? 6.743 3.973 -8.156 1.00 88.56 121 ILE A O 1
ATOM 985 N N . LEU A 1 122 ? 5.188 4.074 -9.780 1.00 91.44 122 LEU A N 1
ATOM 986 C CA . LEU A 1 122 ? 4.022 3.988 -8.917 1.00 91.44 122 LEU A CA 1
ATOM 987 C C . LEU A 1 122 ? 3.728 2.532 -8.580 1.00 91.44 122 LEU A C 1
ATOM 989 O O . LEU A 1 122 ? 3.533 1.678 -9.455 1.00 91.44 122 LEU A O 1
ATOM 993 N N . ARG A 1 123 ? 3.621 2.293 -7.280 1.00 91.56 123 ARG A N 1
ATOM 994 C CA . ARG A 1 123 ? 3.143 1.051 -6.696 1.00 91.56 123 ARG A CA 1
ATOM 995 C C . ARG A 1 123 ? 1.804 1.274 -6.018 1.00 91.56 123 ARG A C 1
ATOM 997 O O . ARG A 1 123 ? 1.424 2.402 -5.703 1.00 91.56 123 ARG A O 1
ATOM 1004 N N . VAL A 1 124 ? 1.092 0.175 -5.841 1.00 91.25 124 VAL A N 1
ATOM 1005 C CA . VAL A 1 124 ? -0.153 0.098 -5.095 1.00 91.25 124 VAL A CA 1
ATOM 1006 C C . VAL A 1 124 ? 0.130 -0.679 -3.822 1.00 91.25 124 VAL A C 1
ATOM 1008 O O . VAL A 1 124 ? 0.512 -1.854 -3.864 1.00 91.25 124 VAL A O 1
ATOM 1011 N N . ASP A 1 125 ? -0.075 0.005 -2.707 1.00 90.50 125 ASP A N 1
ATOM 1012 C CA . ASP A 1 125 ? -0.115 -0.576 -1.376 1.00 90.50 125 ASP A CA 1
ATOM 1013 C C . ASP A 1 125 ? -1.571 -0.590 -0.893 1.00 90.50 125 ASP A C 1
ATOM 1015 O O . ASP A 1 125 ? -2.417 0.181 -1.349 1.00 90.50 125 ASP A O 1
ATOM 1019 N N . GLU A 1 126 ? -1.885 -1.505 0.013 1.00 90.56 126 GLU A N 1
ATOM 1020 C CA . GLU A 1 126 ? -3.228 -1.703 0.552 1.00 90.56 126 GLU A CA 1
ATOM 1021 C C . GLU A 1 126 ? -3.217 -1.500 2.067 1.00 90.56 126 GLU A C 1
ATOM 1023 O O . GLU A 1 126 ? -2.331 -2.004 2.763 1.00 90.56 126 GLU A O 1
ATOM 1028 N N . LEU A 1 127 ? -4.213 -0.763 2.561 1.00 90.50 127 LEU A N 1
ATOM 1029 C CA . LEU A 1 127 ? -4.509 -0.571 3.975 1.00 90.50 127 LEU A CA 1
ATOM 1030 C C . LEU A 1 127 ? -5.794 -1.325 4.319 1.00 90.50 127 LEU A C 1
ATOM 1032 O O . LEU A 1 127 ? -6.853 -1.083 3.731 1.00 90.50 127 LEU A O 1
ATOM 1036 N N . TRP A 1 128 ? -5.703 -2.190 5.320 1.00 91.81 128 TRP A N 1
ATOM 1037 C CA . TRP A 1 128 ? -6.831 -2.888 5.916 1.00 91.81 128 TRP A CA 1
ATOM 1038 C C . TRP A 1 128 ? -7.145 -2.278 7.271 1.00 91.81 128 TRP A C 1
ATOM 1040 O O . TRP A 1 128 ? -6.276 -2.222 8.138 1.00 91.81 128 TRP A O 1
ATOM 1050 N N . LEU A 1 129 ? -8.385 -1.837 7.468 1.00 90.88 129 LEU A N 1
ATOM 1051 C CA . LEU A 1 129 ? -8.837 -1.234 8.717 1.00 90.88 129 LEU A CA 1
ATOM 1052 C C . LEU A 1 129 ? -10.118 -1.911 9.193 1.00 90.88 129 LEU A C 1
ATOM 1054 O O . LEU A 1 129 ? -11.109 -1.938 8.470 1.00 90.88 129 LEU A O 1
ATOM 1058 N N . TRP A 1 130 ? -10.130 -2.385 10.431 1.00 92.50 130 TRP A N 1
ATOM 1059 C CA . TRP A 1 130 ? -11.315 -2.925 11.085 1.00 92.50 130 TRP A CA 1
ATOM 1060 C C . TRP A 1 130 ? -11.636 -2.096 12.322 1.00 92.50 130 TRP A C 1
ATOM 1062 O O . TRP A 1 130 ? -10.873 -2.077 13.288 1.00 92.50 130 TRP A O 1
ATOM 1072 N N . VAL A 1 131 ? -12.779 -1.416 12.298 1.00 89.94 131 VAL A N 1
ATOM 1073 C CA . VAL A 1 131 ? -13.333 -0.721 13.465 1.00 89.94 131 VAL A CA 1
ATOM 1074 C C . VAL A 1 131 ? -14.207 -1.722 14.209 1.00 89.94 131 VAL A C 1
ATOM 1076 O O . VAL A 1 131 ? -15.241 -2.151 13.690 1.00 89.94 131 VAL A O 1
ATOM 1079 N N . ILE A 1 132 ? -13.746 -2.146 15.385 1.00 89.81 132 ILE A N 1
ATOM 1080 C CA . ILE A 1 132 ? -14.395 -3.198 16.178 1.00 89.81 132 ILE A CA 1
ATOM 1081 C C . ILE A 1 132 ? -15.438 -2.599 17.121 1.00 89.81 132 ILE A C 1
ATOM 1083 O O . ILE A 1 132 ? -16.525 -3.159 17.273 1.00 89.81 132 ILE A O 1
ATOM 1087 N N . ASP A 1 133 ? -15.103 -1.464 17.733 1.00 85.25 133 ASP A N 1
ATOM 1088 C CA . ASP A 1 133 ? -15.951 -0.714 18.655 1.00 85.25 133 ASP A CA 1
ATOM 1089 C C . ASP A 1 133 ? -15.536 0.778 18.690 1.00 85.25 133 ASP A C 1
ATOM 1091 O O . ASP A 1 133 ? -14.751 1.235 17.858 1.00 85.25 133 ASP A O 1
ATOM 1095 N N . GLU A 1 134 ? -16.087 1.558 19.630 1.00 81.69 134 GLU A N 1
ATOM 1096 C CA . GLU A 1 134 ? -15.785 2.995 19.798 1.00 81.69 134 GLU A CA 1
ATOM 1097 C C . GLU A 1 134 ? -14.311 3.291 20.142 1.00 81.69 134 GLU A C 1
ATOM 1099 O O . GLU A 1 134 ? -13.850 4.424 19.980 1.00 81.69 134 GLU A O 1
ATOM 1104 N N . GLU A 1 135 ? -13.590 2.305 20.667 1.00 83.75 135 GLU A N 1
ATOM 1105 C CA . GLU A 1 135 ? -12.256 2.452 21.238 1.00 83.75 135 GLU A CA 1
ATOM 1106 C C . GLU A 1 135 ? -11.226 1.559 20.539 1.00 83.75 135 GLU A C 1
ATOM 1108 O O . GLU A 1 135 ? -10.039 1.802 20.701 1.00 83.75 135 GLU A O 1
ATOM 1113 N N . THR A 1 136 ? -11.623 0.596 19.710 1.00 86.25 136 THR A N 1
ATOM 1114 C CA . THR A 1 136 ? -10.716 -0.411 19.153 1.00 86.25 136 THR A CA 1
ATOM 1115 C C . THR A 1 136 ? -10.708 -0.398 17.634 1.00 86.25 136 THR A C 1
ATOM 1117 O O . THR A 1 136 ? -11.717 -0.653 16.968 1.00 86.25 136 THR A O 1
ATOM 1120 N N . VAL A 1 137 ? -9.512 -0.187 17.087 1.00 88.19 137 VAL A N 1
ATOM 1121 C CA . VAL A 1 137 ? -9.224 -0.303 15.660 1.00 88.19 137 VAL A CA 1
ATOM 1122 C C . VAL A 1 137 ? -8.100 -1.311 15.454 1.00 88.19 137 VAL A C 1
ATOM 1124 O O . VAL A 1 137 ? -7.036 -1.205 16.064 1.00 88.19 137 VAL A O 1
ATOM 1127 N N . ILE A 1 138 ? -8.326 -2.273 14.568 1.00 90.12 138 ILE A N 1
ATOM 1128 C CA . ILE A 1 138 ? -7.294 -3.183 14.070 1.00 90.12 138 ILE A CA 1
ATOM 1129 C C . ILE A 1 138 ? -6.892 -2.688 12.685 1.00 90.12 138 ILE A C 1
ATOM 1131 O O . ILE A 1 138 ? -7.754 -2.343 11.880 1.00 90.12 138 ILE A O 1
ATOM 1135 N N . THR A 1 139 ? -5.599 -2.631 12.403 1.00 88.75 139 THR A N 1
ATOM 1136 C CA . THR A 1 139 ? -5.080 -2.212 11.102 1.00 88.75 139 THR A CA 1
ATOM 1137 C C . THR A 1 139 ? -3.939 -3.109 10.644 1.00 88.75 139 THR A C 1
ATOM 1139 O O . THR A 1 139 ? -3.193 -3.653 11.458 1.00 88.75 139 THR A O 1
ATOM 1142 N N . SER A 1 140 ? -3.807 -3.269 9.335 1.00 87.56 140 SER A N 1
ATOM 1143 C CA . SER A 1 140 ? -2.670 -3.902 8.674 1.00 87.56 140 SER A CA 1
ATOM 1144 C C . SER A 1 140 ? -2.400 -3.160 7.370 1.00 87.56 140 SER A C 1
ATOM 1146 O O . SER A 1 140 ? -3.324 -2.592 6.788 1.00 87.56 140 SER A O 1
ATOM 1148 N N . SER A 1 141 ? -1.160 -3.159 6.890 1.00 87.69 141 SER A N 1
ATOM 1149 C CA . SER A 1 141 ? -0.863 -2.661 5.548 1.00 87.69 141 SER A CA 1
ATOM 1150 C C . SER A 1 141 ? 0.112 -3.559 4.811 1.00 87.69 141 SER A C 1
ATOM 1152 O O . SER A 1 141 ? 0.741 -4.464 5.367 1.00 87.69 141 SER A O 1
ATOM 1154 N N . THR A 1 142 ? 0.188 -3.308 3.514 1.00 86.75 142 THR A N 1
ATOM 1155 C CA . THR A 1 142 ? 1.076 -4.006 2.601 1.00 86.75 142 THR A CA 1
ATOM 1156 C C . THR A 1 142 ? 2.536 -3.830 3.009 1.00 86.75 142 THR A C 1
ATOM 1158 O O . THR A 1 142 ? 3.011 -2.738 3.318 1.00 86.75 142 THR A O 1
ATOM 1161 N N . SER A 1 143 ? 3.285 -4.932 2.986 1.00 78.81 143 SER A N 1
ATOM 1162 C CA . SER A 1 143 ? 4.717 -4.902 3.258 1.00 78.81 143 SER A CA 1
ATOM 1163 C C . SER A 1 143 ? 5.461 -4.323 2.058 1.00 78.81 143 SER A C 1
ATOM 1165 O O . SER A 1 143 ? 5.615 -4.968 1.014 1.00 78.81 143 SER A O 1
ATOM 1167 N N . ARG A 1 144 ? 5.954 -3.096 2.230 1.00 78.12 144 ARG A N 1
ATOM 1168 C CA . ARG A 1 144 ? 6.809 -2.425 1.255 1.00 78.12 144 ARG A CA 1
ATOM 1169 C C . ARG A 1 144 ? 8.123 -3.179 1.060 1.00 78.12 144 ARG A C 1
ATOM 1171 O O . ARG A 1 144 ? 8.808 -3.565 2.013 1.00 78.12 144 ARG A O 1
ATOM 1178 N N . LEU A 1 145 ? 8.463 -3.405 -0.207 1.00 71.38 145 LEU A N 1
ATOM 1179 C CA . LEU A 1 145 ? 9.680 -4.112 -0.604 1.00 71.38 145 LEU A CA 1
ATOM 1180 C C . LEU A 1 145 ? 10.859 -3.172 -0.874 1.00 71.38 145 LEU A C 1
ATOM 1182 O O . LEU A 1 145 ? 11.991 -3.642 -0.959 1.00 71.38 145 LEU A O 1
ATOM 1186 N N . ASP A 1 146 ? 10.604 -1.871 -0.990 1.00 71.38 146 ASP A N 1
ATOM 1187 C CA . ASP A 1 146 ? 11.634 -0.839 -0.983 1.00 71.38 146 ASP A CA 1
ATOM 1188 C C . ASP A 1 146 ? 12.029 -0.497 0.459 1.00 71.38 146 ASP A C 1
ATOM 1190 O O . ASP A 1 146 ? 11.292 -0.766 1.408 1.00 71.38 146 ASP A O 1
ATOM 1194 N N . ASP A 1 147 ? 13.220 0.059 0.668 1.00 67.75 147 ASP A N 1
ATOM 1195 C CA . ASP A 1 147 ? 13.706 0.463 2.000 1.00 67.75 147 ASP A CA 1
ATOM 1196 C C . ASP A 1 147 ? 13.078 1.777 2.498 1.00 67.75 147 ASP A C 1
ATOM 1198 O O . ASP A 1 147 ? 13.601 2.421 3.404 1.00 67.75 147 ASP A O 1
ATOM 1202 N N . LYS A 1 148 ? 11.943 2.170 1.908 1.00 73.19 148 LYS A N 1
ATOM 1203 C CA . LYS A 1 148 ? 11.173 3.353 2.283 1.00 73.19 148 LYS A CA 1
ATOM 1204 C C . LYS A 1 148 ? 10.095 2.975 3.296 1.00 73.19 148 LYS A C 1
ATOM 1206 O O . LYS A 1 148 ? 9.502 1.899 3.226 1.00 73.19 148 LYS A O 1
ATOM 1211 N N . GLU A 1 149 ? 9.838 3.878 4.233 1.00 72.94 149 GLU A N 1
ATOM 1212 C CA . GLU A 1 149 ? 8.733 3.733 5.179 1.00 72.94 149 GLU A CA 1
ATOM 1213 C C . GLU A 1 149 ? 7.379 3.951 4.486 1.00 72.94 149 GLU A C 1
ATOM 1215 O O . GLU A 1 149 ? 7.281 4.552 3.410 1.00 72.94 149 GLU A O 1
ATOM 1220 N N . ASP A 1 150 ? 6.322 3.408 5.084 1.00 77.06 150 ASP A N 1
ATOM 1221 C CA . ASP A 1 150 ? 4.960 3.550 4.585 1.00 77.06 150 ASP A CA 1
ATOM 1222 C C . ASP A 1 150 ? 4.387 4.913 5.019 1.00 77.06 150 ASP A C 1
ATOM 1224 O O . ASP A 1 150 ? 4.115 5.109 6.208 1.00 77.06 150 ASP A O 1
ATOM 1228 N N . PRO A 1 151 ? 4.194 5.864 4.083 1.00 77.31 151 PRO A N 1
ATOM 1229 C CA . PRO A 1 151 ? 3.782 7.221 4.422 1.00 77.31 151 PRO A CA 1
ATOM 1230 C C . PRO A 1 151 ? 2.359 7.279 4.982 1.00 77.31 151 PRO A C 1
ATOM 1232 O O . PRO A 1 151 ? 2.031 8.198 5.733 1.00 77.31 151 PRO A O 1
ATOM 1235 N N . VAL A 1 152 ? 1.501 6.320 4.618 1.00 79.94 152 VAL A N 1
ATOM 1236 C CA . VAL A 1 152 ? 0.108 6.295 5.069 1.00 79.94 152 VAL A CA 1
ATOM 1237 C C . VAL A 1 152 ? 0.034 5.763 6.489 1.00 79.94 152 VAL A C 1
ATOM 1239 O O . VAL A 1 152 ? -0.626 6.376 7.328 1.00 79.94 152 VAL A O 1
ATOM 1242 N N . LEU A 1 153 ? 0.741 4.672 6.788 1.00 76.12 153 LEU A N 1
ATOM 1243 C CA . LEU A 1 153 ? 0.784 4.152 8.152 1.00 76.12 153 LEU A CA 1
ATOM 1244 C C . LEU A 1 153 ? 1.361 5.164 9.132 1.00 76.12 153 LEU A C 1
ATOM 1246 O O . LEU A 1 153 ? 0.739 5.401 10.167 1.00 76.12 153 LEU A O 1
ATOM 1250 N N . GLU A 1 154 ? 2.503 5.774 8.813 1.00 77.88 154 GLU A N 1
ATOM 1251 C CA . GLU A 1 154 ? 3.145 6.715 9.733 1.00 77.88 154 GLU A CA 1
ATOM 1252 C C . GLU A 1 154 ? 2.231 7.916 10.000 1.00 77.88 154 GLU A C 1
ATOM 1254 O O . GLU A 1 154 ? 1.955 8.250 11.153 1.00 77.88 154 GLU A O 1
ATOM 1259 N N . GLY A 1 155 ? 1.626 8.477 8.947 1.00 80.75 155 GLY A N 1
ATOM 1260 C CA . GLY A 1 155 ? 0.666 9.571 9.082 1.00 80.75 155 GLY A CA 1
ATOM 1261 C C . GLY A 1 155 ? -0.575 9.198 9.904 1.00 80.75 155 GLY A C 1
ATOM 1262 O O . GLY A 1 155 ? -1.056 10.008 10.707 1.00 80.75 155 GLY A O 1
ATOM 1263 N N . ILE A 1 156 ? -1.091 7.973 9.754 1.00 81.56 156 ILE A N 1
ATOM 1264 C CA . ILE A 1 156 ? -2.215 7.469 10.557 1.00 81.56 156 ILE A CA 1
ATOM 1265 C C . ILE A 1 156 ? -1.795 7.312 12.021 1.00 81.56 156 ILE A C 1
ATOM 1267 O O . ILE A 1 156 ? -2.509 7.791 12.905 1.00 81.56 156 ILE A O 1
ATOM 1271 N N . PHE A 1 157 ? -0.647 6.693 12.303 1.00 77.88 157 PHE A N 1
ATOM 1272 C CA . PHE A 1 157 ? -0.168 6.501 13.673 1.00 77.88 157 PHE A CA 1
ATOM 1273 C C . PHE A 1 157 ? 0.122 7.827 14.373 1.00 77.88 157 PHE A C 1
ATOM 1275 O O . PHE A 1 157 ? -0.302 8.012 15.520 1.00 77.88 157 PHE A O 1
ATOM 1282 N N . GLU A 1 158 ? 0.765 8.775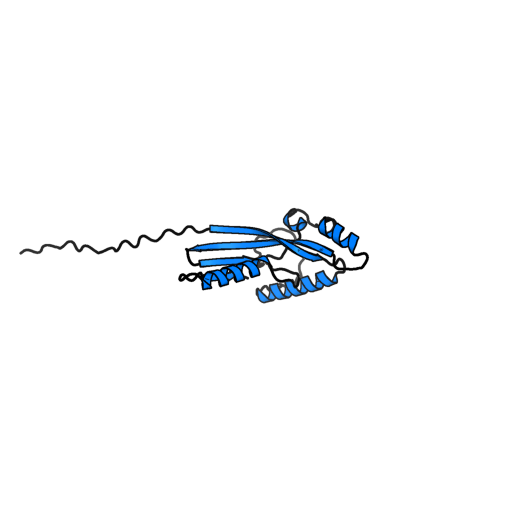 13.694 1.00 81.88 158 GLU A N 1
ATOM 1283 C CA . GLU A 1 158 ? 0.984 10.124 14.214 1.00 81.88 158 GLU A CA 1
ATOM 1284 C C . GLU A 1 158 ? -0.342 10.825 14.525 1.00 81.88 158 GLU A C 1
ATOM 1286 O O . GLU A 1 158 ? -0.519 11.388 15.613 1.00 81.88 158 GLU A O 1
ATOM 1291 N N . SER A 1 159 ? -1.307 10.746 13.605 1.00 81.88 159 SER A N 1
ATOM 1292 C CA . SER A 1 159 ? -2.628 11.359 13.769 1.00 81.88 159 SER A CA 1
ATOM 1293 C C . SER A 1 159 ? -3.402 10.751 14.940 1.00 81.88 159 SER A C 1
ATOM 1295 O O . SER A 1 159 ? -3.948 11.486 15.769 1.00 81.88 159 SER A O 1
ATOM 1297 N N . LEU A 1 160 ? -3.399 9.421 15.065 1.00 77.94 160 LEU A N 1
ATOM 1298 C CA . LEU A 1 160 ? -4.036 8.698 16.169 1.00 77.94 160 LEU A CA 1
ATOM 1299 C C . LEU A 1 160 ? -3.369 9.025 17.511 1.00 77.94 160 LEU A C 1
ATOM 1301 O O . LEU A 1 160 ? -4.055 9.320 18.495 1.00 77.94 160 LEU A O 1
ATOM 1305 N N . ARG A 1 161 ? -2.033 9.065 17.555 1.00 78.81 161 ARG A N 1
ATOM 1306 C CA . ARG A 1 161 ? -1.273 9.439 18.756 1.00 78.81 161 ARG A CA 1
ATOM 1307 C C . ARG A 1 161 ? -1.564 10.880 19.181 1.00 78.81 161 ARG A C 1
ATOM 1309 O O . ARG A 1 161 ? -1.743 11.143 20.372 1.00 78.81 161 ARG A O 1
ATOM 1316 N N . LYS A 1 162 ? -1.674 11.806 18.225 1.00 82.12 162 LYS A N 1
ATOM 1317 C CA . LYS A 1 162 ? -2.035 13.210 18.478 1.00 82.12 162 LYS A CA 1
ATOM 1318 C C . LYS A 1 162 ? -3.474 13.355 18.977 1.00 82.12 162 LYS A C 1
ATOM 1320 O O . LYS A 1 162 ? -3.722 14.159 19.876 1.00 82.12 162 LYS A O 1
ATOM 1325 N N . ALA A 1 163 ? -4.413 12.576 18.438 1.00 75.56 163 ALA A N 1
ATOM 1326 C CA . ALA A 1 163 ? -5.804 12.553 18.894 1.00 75.56 163 ALA A CA 1
ATOM 1327 C C . ALA A 1 163 ? -5.930 12.012 20.330 1.00 75.56 163 ALA A C 1
ATOM 1329 O O . ALA A 1 163 ? -6.662 12.586 21.142 1.00 75.56 163 ALA A O 1
ATOM 1330 N N . LYS A 1 164 ? -5.144 10.984 20.682 1.00 70.56 164 LYS A N 1
ATOM 1331 C CA . LYS A 1 164 ? -5.079 10.431 22.044 1.00 70.56 164 LYS A CA 1
ATOM 1332 C C . LYS A 1 164 ? -4.646 11.470 23.085 1.00 70.56 164 LYS A C 1
ATOM 1334 O O . LYS A 1 164 ? -5.143 11.446 24.203 1.00 70.56 164 LYS A O 1
ATOM 1339 N N . GLY A 1 165 ? -3.784 12.420 22.718 1.00 67.94 165 GLY A N 1
ATOM 1340 C CA . GLY A 1 165 ? -3.378 13.518 23.607 1.00 67.94 165 GLY A CA 1
ATOM 1341 C C . GLY A 1 165 ? -4.480 14.544 23.912 1.00 67.94 165 GLY A C 1
ATOM 1342 O O . GLY A 1 165 ? -4.333 15.323 24.850 1.00 67.94 165 GLY A O 1
ATOM 1343 N N . LYS A 1 166 ? -5.576 14.566 23.137 1.00 65.38 166 LYS A N 1
ATOM 1344 C CA . LYS A 1 166 ? -6.664 15.556 23.261 1.00 65.38 166 LYS A CA 1
ATOM 1345 C C . LYS A 1 166 ? -7.965 14.989 23.839 1.00 65.38 166 LYS A C 1
ATOM 1347 O O . LYS A 1 166 ? -8.776 15.754 24.352 1.00 65.38 166 LYS A O 1
ATOM 1352 N N . SER A 1 167 ? -8.183 13.678 23.746 1.00 62.81 167 SER A N 1
ATOM 1353 C CA . SER A 1 167 ? -9.401 13.008 24.219 1.00 62.81 167 SER A CA 1
ATOM 1354 C C . SER A 1 167 ? -9.183 12.330 25.573 1.00 62.81 167 SER A C 1
ATOM 1356 O O . SER A 1 167 ? -8.139 11.733 25.813 1.00 62.81 167 SER A O 1
ATOM 1358 N N . LYS A 1 168 ? -10.196 12.359 26.452 1.00 59.81 168 LYS A N 1
ATOM 1359 C CA . LYS A 1 168 ? -10.201 11.559 27.695 1.00 59.81 168 LYS A CA 1
ATOM 1360 C C . LYS A 1 168 ? -10.443 10.062 27.439 1.00 59.81 168 LYS A C 1
ATOM 1362 O O . LYS A 1 168 ? -10.145 9.257 28.316 1.00 59.81 168 LYS A O 1
ATOM 1367 N N . LYS A 1 169 ? -10.989 9.690 26.272 1.00 65.19 169 LYS A N 1
ATOM 1368 C CA . LYS A 1 169 ? -11.187 8.291 25.859 1.00 65.19 169 LYS A CA 1
ATOM 1369 C C . LYS A 1 169 ? -9.937 7.780 25.141 1.00 65.19 169 LYS A C 1
ATOM 1371 O O . LYS A 1 169 ? -9.425 8.460 24.251 1.00 65.19 169 LYS A O 1
ATOM 1376 N N . GLN A 1 170 ? -9.453 6.602 25.525 1.00 65.12 170 GLN A N 1
ATOM 1377 C CA . GLN A 1 170 ? -8.280 5.988 24.908 1.00 65.12 170 GLN A CA 1
ATOM 1378 C C . GLN A 1 170 ? -8.707 5.078 23.758 1.00 65.12 170 GLN A C 1
ATOM 1380 O O . GLN A 1 170 ? -9.376 4.084 23.993 1.00 65.12 170 GLN A O 1
ATOM 1385 N N . THR A 1 171 ? -8.274 5.385 22.536 1.00 73.94 171 THR A N 1
ATOM 1386 C CA . THR A 1 171 ? -8.384 4.446 21.413 1.00 73.94 171 THR A CA 1
ATOM 1387 C C . THR A 1 171 ? -7.210 3.462 21.454 1.00 73.94 171 THR A C 1
ATOM 1389 O O . THR A 1 171 ? -6.044 3.868 21.513 1.00 73.94 171 THR A O 1
ATOM 1392 N N . THR A 1 172 ? -7.510 2.170 21.450 1.00 81.19 172 THR A N 1
ATOM 1393 C CA . THR A 1 172 ? -6.596 1.051 21.247 1.00 81.19 172 THR A CA 1
ATOM 1394 C C . THR A 1 172 ? -6.439 0.787 19.751 1.00 81.19 172 THR A C 1
ATOM 1396 O O . THR A 1 172 ? -7.396 0.467 19.050 1.00 81.19 172 THR A O 1
ATOM 1399 N N . THR A 1 173 ? -5.207 0.904 19.260 1.00 81.06 173 THR A N 1
ATOM 1400 C CA . THR A 1 173 ? -4.850 0.569 17.879 1.00 81.06 173 THR A CA 1
ATOM 1401 C C . THR A 1 173 ? -3.973 -0.673 17.882 1.00 81.06 173 THR A C 1
ATOM 1403 O O . THR A 1 173 ? -2.912 -0.677 18.506 1.00 81.06 173 THR A O 1
ATOM 1406 N N . ILE A 1 174 ? -4.420 -1.721 17.197 1.00 83.94 174 ILE A N 1
ATOM 1407 C CA . ILE A 1 174 ? -3.682 -2.974 17.029 1.00 83.94 174 ILE A CA 1
ATOM 1408 C C . ILE A 1 174 ? -3.142 -3.001 15.603 1.00 83.94 174 ILE A C 1
ATOM 1410 O O . ILE A 1 174 ? -3.920 -2.904 14.657 1.00 83.94 174 ILE A O 1
ATOM 1414 N N . PHE A 1 175 ? -1.824 -3.126 15.450 1.00 82.62 175 PHE A N 1
ATOM 1415 C CA . PHE A 1 175 ? -1.184 -3.259 14.144 1.00 82.62 175 PHE A CA 1
ATOM 1416 C C . PHE A 1 175 ? -0.778 -4.709 13.893 1.00 82.62 175 PHE A C 1
ATOM 1418 O O . PHE A 1 175 ? 0.019 -5.269 14.649 1.00 82.62 175 PHE A O 1
ATOM 1425 N N . CYS A 1 176 ? -1.319 -5.298 12.831 1.00 78.75 176 CYS A N 1
ATOM 1426 C CA . CYS A 1 176 ? -0.978 -6.636 12.375 1.00 78.75 176 CYS A CA 1
ATOM 1427 C C . CYS A 1 176 ? 0.005 -6.536 11.206 1.00 78.75 176 CYS A C 1
ATOM 1429 O O . CYS A 1 176 ? -0.302 -5.919 10.184 1.00 78.75 176 CYS A O 1
ATOM 1431 N N . ARG A 1 177 ? 1.175 -7.153 11.372 1.00 62.16 177 ARG A N 1
ATOM 1432 C CA . ARG A 1 177 ? 2.111 -7.449 10.288 1.00 62.16 177 ARG A CA 1
ATOM 1433 C C . ARG A 1 177 ? 1.883 -8.875 9.833 1.00 62.16 177 ARG A C 1
ATOM 1435 O O . ARG A 1 177 ? 1.755 -9.735 10.735 1.00 62.16 177 ARG A O 1
#

InterPro domains:
  IPR050829 CorA Metal Ion Transporter [PTHR47685] (79-167)

Sequence (177 aa):
MSATCAKEKSNLKNNKSKEYWRTALYIPYLTFSTYSETGAELTKSGKKVEKLLKAYGIQNKNDNEDSDMATGNDSRRIIHSSRTLDQFYYHSLKDTKSRDSDQVVTRYTHYESRVDKALDILRVDELWLWVIDEETVITSSTSRLDDKEDPVLEGIFESLRKAKGKSKKQTTTIFCR

Secondary structure (DSSP, 8-state):
----------------------EEEEEEEEEEEEE-SSTHHHHHHHHHHHHHHHHTT-------S---S--S--------B-EEHHHHH-TT-S--HHHHTT-HHHHHHHHHH-S-PPEEEEEEEEEEEEE-SSSEEEEEE-B-SSSS--HHHHHHHHHHHHHHTT-SSPPEEEEE-

Organism: Monilinia fructicola (NCBI:txid38448)